Protein AF-A0A520QSC4-F1 (afdb_monomer_lite)

Radius of gyration: 15.01 Å; chains: 1; bounding box: 36×36×33 Å

Secondary structure (DSSP, 8-state):
-B-S---SS---B--TT-TT--TT----SSEEETTEEE-HHHHHHHHTS-HHHHHHH--TTS-----SSTTHHHHHHHHHHHHHTTS---

Foldseek 3Di:
DFDDDDDPPDTRDDCVVPPPDDPLDDDDPAADDDPDGHHLVNVCVVVVHDSVCSVVVPDPVDDDDDDPDPVCPVVVSVVVVVVVVPDDPD

Sequence (90 aa):
PVIGANSMDSTMVDLSAIPAASAWDEVVLMGEQGDLEITPHDLAGWKGTVSYEIITAWRSRLPRIFIKNKEDRSKALEQGQVKTSEIPIS

Structure (mmCIF, N/CA/C/O backbone):
data_AF-A0A520QSC4-F1
#
_entry.id   AF-A0A520QSC4-F1
#
loop_
_atom_site.group_PDB
_atom_site.id
_atom_site.type_symbol
_atom_site.label_atom_id
_atom_site.label_alt_id
_atom_site.label_comp_id
_atom_site.label_asym_id
_atom_site.label_entity_id
_atom_site.label_seq_id
_atom_site.pdbx_PDB_ins_code
_atom_site.Cartn_x
_atom_site.Cartn_y
_atom_site.Cartn_z
_atom_site.occupancy
_atom_site.B_iso_or_equiv
_atom_site.auth_seq_id
_atom_site.auth_comp_id
_atom_site.auth_asym_id
_atom_site.auth_atom_id
_atom_site.pdbx_PDB_model_num
ATOM 1 N N . PRO A 1 1 ? -4.140 -8.768 -11.037 1.00 66.62 1 PRO A N 1
ATOM 2 C CA . PRO A 1 1 ? -4.701 -9.603 -9.943 1.00 66.62 1 PRO A CA 1
ATOM 3 C C . PRO A 1 1 ? -3.574 -10.163 -9.076 1.00 66.62 1 PRO A C 1
ATOM 5 O O . PRO A 1 1 ? -2.537 -10.519 -9.629 1.00 66.62 1 PRO A O 1
ATOM 8 N N . VAL A 1 2 ? -3.748 -10.226 -7.753 1.00 68.94 2 VAL A N 1
ATOM 9 C CA . VAL A 1 2 ? -2.788 -10.926 -6.883 1.00 68.94 2 VAL A CA 1
ATOM 10 C C . VAL A 1 2 ? -2.949 -12.427 -7.130 1.00 68.94 2 VAL A C 1
ATOM 12 O O . VAL A 1 2 ? -4.058 -12.948 -7.012 1.00 68.94 2 VAL A O 1
ATOM 15 N N . ILE A 1 3 ? -1.873 -13.102 -7.530 1.00 71.06 3 ILE A N 1
ATOM 16 C CA . ILE A 1 3 ? -1.843 -14.543 -7.811 1.00 71.06 3 ILE A CA 1
ATOM 17 C C . ILE A 1 3 ? -0.860 -15.219 -6.855 1.00 71.06 3 ILE A C 1
ATOM 19 O O . ILE A 1 3 ? 0.183 -14.663 -6.543 1.00 71.06 3 ILE A O 1
ATOM 23 N N . GLY A 1 4 ? -1.176 -16.426 -6.389 1.00 54.59 4 GLY A N 1
ATOM 24 C CA . GLY A 1 4 ? -0.333 -17.158 -5.437 1.00 54.59 4 GLY A CA 1
ATOM 25 C C . GLY A 1 4 ? -0.639 -16.861 -3.965 1.00 54.59 4 GLY A C 1
ATOM 26 O O . GLY A 1 4 ? -1.392 -15.950 -3.627 1.00 54.59 4 GLY A O 1
ATOM 27 N N . ALA A 1 5 ? -0.092 -17.695 -3.077 1.00 53.44 5 ALA A N 1
ATOM 28 C CA . ALA A 1 5 ? -0.260 -17.532 -1.637 1.00 53.44 5 ALA A CA 1
ATOM 29 C C . ALA A 1 5 ? 0.481 -16.277 -1.155 1.00 53.44 5 ALA A C 1
ATOM 31 O O . ALA A 1 5 ? 1.632 -16.045 -1.532 1.00 53.44 5 ALA A O 1
ATOM 32 N N . ASN A 1 6 ? -0.166 -15.489 -0.297 1.00 61.84 6 ASN A N 1
ATOM 33 C CA . ASN A 1 6 ? 0.497 -14.406 0.412 1.00 61.84 6 ASN A CA 1
ATOM 34 C C . ASN A 1 6 ? 1.560 -15.009 1.339 1.00 61.84 6 ASN A C 1
ATOM 36 O O . ASN A 1 6 ? 1.247 -15.678 2.323 1.00 61.84 6 ASN A O 1
ATOM 40 N N . SER A 1 7 ? 2.830 -14.801 1.007 1.00 62.72 7 SER A N 1
ATOM 41 C CA . SER A 1 7 ? 3.918 -15.153 1.916 1.00 62.72 7 SER A CA 1
ATOM 42 C C . SER A 1 7 ? 4.079 -14.051 2.961 1.00 62.72 7 SER A C 1
ATOM 44 O O . SER A 1 7 ? 3.505 -12.970 2.831 1.00 62.72 7 SER A O 1
ATOM 46 N N . MET A 1 8 ? 4.864 -14.311 4.009 1.00 74.44 8 MET A N 1
ATOM 47 C CA . MET A 1 8 ? 5.081 -13.337 5.087 1.00 74.44 8 MET A CA 1
ATOM 48 C C . MET A 1 8 ? 5.621 -11.993 4.567 1.00 74.44 8 MET A C 1
ATOM 50 O O . MET A 1 8 ? 5.221 -10.952 5.081 1.00 74.44 8 MET A O 1
ATOM 54 N N . ASP A 1 9 ? 6.468 -12.029 3.531 1.00 72.56 9 ASP A N 1
ATOM 55 C CA . ASP A 1 9 ? 7.173 -10.851 3.013 1.00 72.56 9 ASP A CA 1
ATOM 56 C C . ASP A 1 9 ? 7.045 -10.667 1.485 1.00 72.56 9 ASP A C 1
ATOM 58 O O . ASP A 1 9 ? 7.603 -9.720 0.934 1.00 72.56 9 ASP A O 1
ATOM 62 N N . SER A 1 10 ? 6.308 -11.535 0.776 1.00 65.62 10 SER A N 1
ATOM 63 C CA . SER A 1 10 ? 6.140 -11.431 -0.680 1.00 65.62 10 SER A CA 1
ATOM 64 C C . SER A 1 10 ? 4.687 -11.599 -1.126 1.00 65.62 10 SER A C 1
ATOM 66 O O . SER A 1 10 ? 3.943 -12.460 -0.652 1.00 65.62 10 SER A O 1
ATOM 68 N N . THR A 1 11 ? 4.285 -10.732 -2.057 1.00 75.56 11 THR A N 1
ATOM 69 C CA . THR A 1 11 ? 2.995 -10.778 -2.751 1.00 75.56 11 THR A CA 1
ATOM 70 C C . THR A 1 11 ? 3.276 -10.897 -4.238 1.00 75.56 11 THR A C 1
ATOM 72 O O . THR A 1 11 ? 4.001 -10.076 -4.795 1.00 75.56 11 THR A O 1
ATOM 75 N N . MET A 1 12 ? 2.727 -11.924 -4.878 1.00 78.00 12 MET A N 1
ATOM 76 C CA . MET A 1 12 ? 2.899 -12.139 -6.308 1.00 78.00 12 MET A CA 1
ATOM 77 C C . MET A 1 12 ? 1.697 -11.557 -7.058 1.00 78.00 12 MET A C 1
ATOM 79 O O . MET A 1 12 ? 0.541 -11.732 -6.674 1.00 78.00 12 MET A O 1
ATOM 83 N N . VAL A 1 13 ? 1.975 -10.800 -8.115 1.00 78.25 13 VAL A N 1
ATOM 84 C CA . VAL A 1 13 ? 0.962 -10.124 -8.928 1.00 78.25 13 VAL A CA 1
ATOM 85 C C . VAL A 1 13 ? 1.143 -10.563 -10.368 1.00 78.25 13 VAL A C 1
ATOM 87 O O . VAL A 1 13 ? 2.262 -10.614 -10.871 1.00 78.25 13 VAL A O 1
ATOM 90 N N . ASP A 1 14 ? 0.036 -10.899 -11.020 1.00 77.94 14 ASP A N 1
ATOM 91 C CA . ASP A 1 14 ? 0.047 -11.266 -12.426 1.00 77.94 14 ASP A CA 1
ATOM 92 C C . ASP A 1 14 ? 0.203 -10.009 -13.283 1.00 77.94 14 ASP A C 1
ATOM 94 O O . ASP A 1 14 ? -0.678 -9.142 -13.288 1.00 77.94 14 ASP A O 1
ATOM 98 N N . LEU A 1 15 ? 1.327 -9.932 -13.995 1.00 75.25 15 LEU A N 1
ATOM 99 C CA . LEU A 1 15 ? 1.667 -8.856 -14.925 1.00 75.25 15 LEU A CA 1
ATOM 100 C C . LEU A 1 15 ? 1.518 -9.286 -16.392 1.00 75.25 15 LEU A C 1
ATOM 102 O O . LEU A 1 15 ? 1.880 -8.526 -17.284 1.00 75.25 15 LEU A O 1
ATOM 106 N N . SER A 1 16 ? 0.943 -10.461 -16.674 1.00 73.88 16 SER A N 1
ATOM 107 C CA . SER A 1 16 ? 0.806 -10.995 -18.042 1.00 73.88 16 SER A CA 1
ATOM 108 C C . SER A 1 16 ? 0.034 -10.070 -18.995 1.00 73.88 16 SER A C 1
ATOM 110 O O . SER A 1 16 ? 0.194 -10.154 -20.209 1.00 73.88 16 SER A O 1
ATOM 112 N N . ALA A 1 17 ? -0.794 -9.168 -18.457 1.00 73.44 17 ALA A N 1
ATOM 113 C CA . ALA A 1 17 ? -1.548 -8.176 -19.223 1.00 73.44 17 ALA A CA 1
ATOM 114 C C . ALA A 1 17 ? -0.778 -6.866 -19.505 1.00 73.44 17 ALA A C 1
ATOM 116 O O . ALA A 1 17 ? -1.292 -6.015 -20.230 1.00 73.44 17 ALA A O 1
ATOM 117 N N . ILE A 1 18 ? 0.426 -6.677 -18.946 1.00 75.50 18 ILE A N 1
ATOM 118 C CA . ILE A 1 18 ? 1.226 -5.446 -19.063 1.00 75.50 18 ILE A CA 1
ATOM 119 C C . ILE A 1 18 ? 2.613 -5.798 -19.634 1.00 75.50 18 ILE A C 1
ATOM 121 O O . ILE A 1 18 ? 3.539 -6.084 -18.880 1.00 75.50 18 ILE A O 1
ATOM 125 N N . PRO A 1 19 ? 2.801 -5.740 -20.967 1.00 67.00 19 PRO A N 1
ATOM 126 C CA . PRO A 1 19 ? 4.060 -6.125 -21.617 1.00 67.00 19 PRO A CA 1
ATOM 127 C C . PRO A 1 19 ? 5.239 -5.188 -21.322 1.00 67.00 19 PRO A C 1
ATOM 129 O O . PRO A 1 19 ? 6.383 -5.548 -21.572 1.00 67.00 19 PRO A O 1
ATOM 132 N N . ALA A 1 20 ? 4.956 -3.971 -20.847 1.00 72.62 20 ALA A N 1
ATOM 133 C CA . ALA A 1 20 ? 5.963 -2.964 -20.518 1.00 72.62 20 ALA A CA 1
ATOM 134 C C . ALA A 1 20 ? 6.551 -3.132 -19.108 1.00 72.62 20 ALA A C 1
ATOM 136 O O . ALA A 1 20 ? 7.524 -2.456 -18.786 1.00 72.62 20 ALA A O 1
ATOM 137 N N . ALA A 1 21 ? 5.966 -4.004 -18.279 1.00 73.06 21 ALA A N 1
ATOM 138 C CA . ALA A 1 21 ? 6.418 -4.192 -16.911 1.00 73.06 21 ALA A CA 1
ATOM 139 C C . ALA A 1 21 ? 7.805 -4.842 -16.892 1.00 73.06 21 ALA A C 1
ATOM 141 O O . ALA A 1 21 ? 8.004 -5.947 -17.404 1.00 73.06 21 ALA A O 1
ATOM 142 N N . SER A 1 22 ? 8.759 -4.149 -16.288 1.00 71.81 22 SER A N 1
ATOM 143 C CA . SER A 1 22 ? 10.140 -4.581 -16.134 1.00 71.81 22 SER A CA 1
ATOM 144 C C . SER A 1 22 ? 10.476 -4.813 -14.666 1.00 71.81 22 SER A C 1
ATOM 146 O O . SER A 1 22 ? 9.831 -4.299 -13.748 1.00 71.81 22 SER A O 1
ATOM 148 N N . ALA A 1 23 ? 11.514 -5.616 -14.424 1.00 72.31 23 ALA A N 1
ATOM 149 C CA . ALA A 1 23 ? 12.092 -5.691 -13.091 1.00 72.31 23 ALA A CA 1
ATOM 150 C C . ALA A 1 23 ? 12.522 -4.283 -12.658 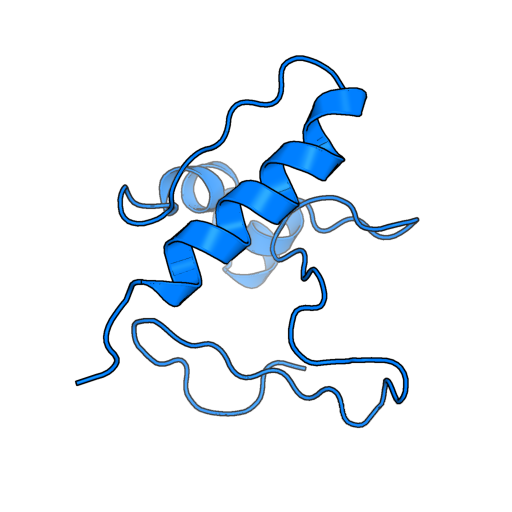1.00 72.31 23 ALA A C 1
ATOM 152 O O . ALA A 1 23 ? 13.099 -3.558 -13.468 1.00 72.31 23 ALA A O 1
ATOM 153 N N . TRP A 1 24 ? 12.282 -3.954 -11.385 1.00 75.31 24 TRP A N 1
ATOM 154 C CA . TRP A 1 24 ? 12.573 -2.651 -10.768 1.00 75.31 24 TRP A CA 1
ATOM 155 C C . TRP A 1 24 ? 11.570 -1.527 -11.047 1.00 75.31 24 TRP A C 1
ATOM 157 O O . TRP A 1 24 ? 11.792 -0.410 -10.581 1.00 75.31 24 TRP A O 1
ATOM 167 N N . ASP A 1 25 ? 10.448 -1.818 -11.703 1.00 76.88 25 ASP A N 1
ATOM 168 C CA . ASP A 1 25 ? 9.383 -0.831 -11.867 1.00 76.88 25 ASP A CA 1
ATOM 169 C C . ASP A 1 25 ? 8.695 -0.479 -10.539 1.00 76.88 25 ASP A C 1
ATOM 171 O O . ASP A 1 25 ? 8.516 -1.312 -9.644 1.00 76.88 25 ASP A O 1
ATOM 175 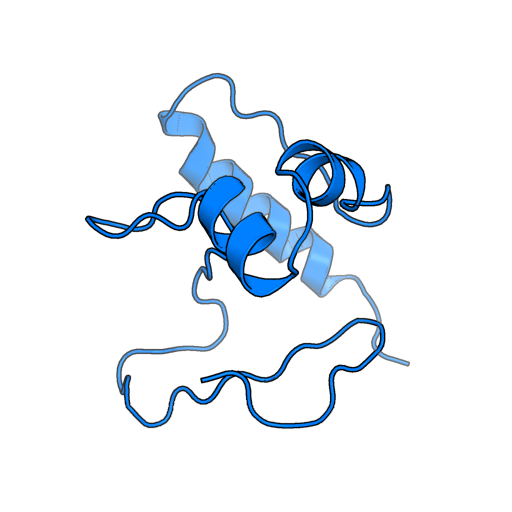N N . GLU A 1 26 ? 8.301 0.791 -10.417 1.00 79.69 26 GLU A N 1
ATOM 176 C CA . GLU A 1 26 ? 7.570 1.305 -9.261 1.00 79.69 26 GLU A CA 1
ATOM 177 C C . GLU A 1 26 ? 6.152 0.720 -9.220 1.00 79.69 26 GLU A C 1
ATOM 179 O O . GLU A 1 26 ? 5.387 0.814 -10.183 1.00 79.69 26 GLU A O 1
ATOM 184 N N . VAL A 1 27 ? 5.782 0.175 -8.061 1.00 82.00 27 VAL A N 1
ATOM 185 C CA . VAL A 1 27 ? 4.431 -0.317 -7.785 1.00 82.00 27 VAL A CA 1
ATOM 186 C C . VAL A 1 27 ? 3.852 0.438 -6.596 1.00 82.00 27 VAL A C 1
ATOM 188 O O . VAL A 1 27 ? 4.450 0.477 -5.519 1.00 82.00 27 VAL A O 1
ATOM 191 N N . VAL A 1 28 ? 2.656 1.000 -6.776 1.00 84.62 28 VAL A N 1
ATOM 192 C CA . VAL A 1 28 ? 1.924 1.703 -5.718 1.00 84.62 28 VAL A CA 1
ATOM 193 C C . VAL A 1 28 ? 0.876 0.771 -5.107 1.00 84.62 28 VAL A C 1
ATOM 195 O O . VAL A 1 28 ? -0.118 0.427 -5.737 1.00 84.62 28 VAL A O 1
ATOM 198 N N . LEU A 1 29 ? 1.100 0.351 -3.857 1.00 82.12 29 LEU A N 1
ATOM 199 C CA . LEU A 1 29 ? 0.146 -0.468 -3.088 1.00 82.12 29 LEU A CA 1
ATOM 200 C C . LEU A 1 29 ? -0.991 0.364 -2.471 1.00 82.12 29 LEU A C 1
ATOM 202 O O . LEU A 1 29 ? -2.088 -0.140 -2.253 1.00 82.12 29 LEU A O 1
ATOM 206 N N . MET A 1 30 ? -0.700 1.622 -2.142 1.00 84.25 30 MET A N 1
ATOM 207 C CA . MET A 1 30 ? -1.624 2.596 -1.565 1.00 84.25 30 MET A CA 1
ATOM 208 C C . MET A 1 30 ? -1.096 3.991 -1.897 1.00 84.25 30 MET A C 1
ATOM 210 O O . MET A 1 30 ? 0.057 4.293 -1.585 1.00 84.25 30 MET A O 1
ATOM 214 N N . GLY A 1 31 ? -1.922 4.829 -2.512 1.00 85.50 31 GLY A N 1
ATOM 215 C CA . GLY A 1 31 ? -1.534 6.134 -3.040 1.00 85.50 31 GLY A CA 1
ATOM 216 C C . GLY A 1 31 ? -1.905 6.296 -4.512 1.00 85.50 31 GLY A C 1
ATOM 217 O O . GLY A 1 31 ? -2.717 5.544 -5.045 1.00 85.50 31 GLY A O 1
ATOM 218 N N . GLU A 1 32 ? -1.300 7.286 -5.156 1.00 84.94 32 GLU A N 1
ATOM 219 C CA . GLU A 1 32 ? -1.631 7.723 -6.513 1.00 84.94 32 GLU A CA 1
ATOM 220 C C . GLU A 1 32 ? -0.521 7.341 -7.505 1.00 84.94 32 GLU A C 1
ATOM 222 O O . GLU A 1 32 ? 0.667 7.572 -7.252 1.00 84.94 32 GLU A O 1
ATOM 227 N N . GLN A 1 33 ? -0.906 6.779 -8.652 1.00 83.62 33 GLN A N 1
ATOM 228 C CA . GLN A 1 33 ? -0.032 6.504 -9.789 1.00 83.62 33 GLN A CA 1
ATOM 229 C C . GLN A 1 33 ? -0.708 6.964 -11.087 1.00 83.62 33 GLN A C 1
ATOM 231 O O . GLN A 1 33 ? -1.632 6.324 -11.588 1.00 83.62 33 GLN A O 1
ATOM 236 N N . GLY A 1 34 ? -0.217 8.066 -11.659 1.00 83.56 34 GLY A N 1
ATOM 237 C CA . GLY A 1 34 ? -0.848 8.681 -12.830 1.00 83.56 34 GLY A CA 1
ATOM 238 C C . GLY A 1 34 ? -2.236 9.208 -12.470 1.00 83.56 34 GLY A C 1
ATOM 239 O O . GLY A 1 34 ? -2.361 9.941 -11.500 1.00 83.56 34 GLY A O 1
ATOM 240 N N . ASP A 1 35 ? -3.261 8.795 -13.215 1.00 83.69 35 ASP A N 1
ATOM 241 C CA . ASP A 1 35 ? -4.659 9.185 -12.968 1.00 83.69 35 ASP A CA 1
ATOM 242 C C . ASP A 1 35 ? -5.418 8.197 -12.057 1.00 83.69 35 ASP A C 1
ATOM 244 O O . ASP A 1 35 ? -6.626 8.332 -11.852 1.00 83.69 35 ASP A O 1
ATOM 248 N N . LEU A 1 36 ? -4.741 7.160 -11.552 1.00 84.19 36 LEU A N 1
ATOM 249 C CA . LEU A 1 36 ? -5.33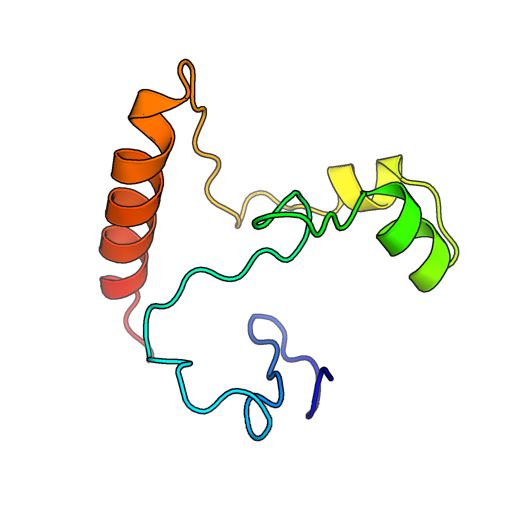1 6.134 -10.694 1.00 84.19 36 LEU A CA 1
ATOM 250 C C . LEU A 1 36 ? -4.881 6.332 -9.248 1.00 84.19 36 LEU A C 1
ATOM 252 O O . LEU A 1 36 ? -3.694 6.492 -8.971 1.00 84.19 36 LEU A O 1
ATOM 256 N N . GLU A 1 37 ? -5.825 6.249 -8.315 1.00 88.38 37 GLU A N 1
ATOM 257 C CA . GLU A 1 37 ? -5.562 6.352 -6.882 1.00 88.38 37 GLU A CA 1
ATOM 258 C C . GLU A 1 37 ? -6.162 5.153 -6.142 1.00 88.38 37 GLU A C 1
ATOM 260 O O . GLU A 1 37 ? -7.294 4.745 -6.400 1.00 88.38 37 GLU A O 1
ATOM 265 N N . ILE A 1 38 ? -5.387 4.591 -5.214 1.00 87.88 38 ILE A N 1
ATOM 266 C CA . ILE A 1 38 ? -5.836 3.592 -4.244 1.00 87.88 38 ILE A CA 1
ATOM 267 C C . ILE A 1 38 ? -5.806 4.253 -2.870 1.00 87.88 38 ILE A C 1
ATOM 269 O O . ILE A 1 38 ? -4.740 4.403 -2.260 1.00 87.88 38 ILE A O 1
ATOM 273 N N . THR A 1 39 ? -6.971 4.646 -2.362 1.00 87.69 39 THR A N 1
ATOM 274 C CA . THR A 1 39 ? -7.055 5.323 -1.069 1.00 87.69 39 THR A CA 1
ATOM 275 C C . THR A 1 39 ? -7.012 4.318 0.092 1.00 87.69 39 THR A C 1
ATOM 277 O O . THR A 1 39 ? -7.387 3.148 -0.054 1.00 87.69 39 THR A O 1
ATOM 280 N N . PRO A 1 40 ? -6.634 4.752 1.311 1.00 86.31 40 PRO A N 1
ATOM 281 C CA . PRO A 1 40 ? -6.767 3.919 2.507 1.00 86.31 40 PRO A CA 1
ATOM 282 C C . PRO A 1 40 ? -8.211 3.463 2.770 1.00 86.31 40 PRO A C 1
ATOM 284 O O . PRO A 1 40 ? -8.421 2.459 3.449 1.00 86.31 40 PRO A O 1
ATOM 287 N N . HIS A 1 41 ? -9.203 4.204 2.264 1.00 86.50 41 HIS A N 1
ATOM 288 C CA . HIS A 1 41 ? -10.617 3.856 2.381 1.00 86.50 41 HIS A CA 1
ATOM 289 C C . HIS A 1 41 ? -10.991 2.677 1.483 1.00 86.50 41 HIS A C 1
ATOM 291 O O . HIS A 1 41 ? -11.729 1.803 1.933 1.00 86.50 41 HIS A O 1
ATOM 297 N N . ASP A 1 42 ? -10.431 2.600 0.275 1.00 87.31 42 ASP A N 1
ATOM 298 C CA . ASP A 1 42 ? -10.661 1.478 -0.643 1.00 87.31 42 ASP A CA 1
ATOM 299 C C . ASP A 1 42 ? 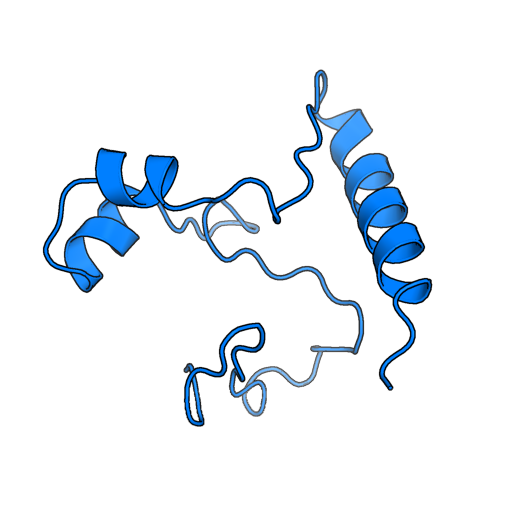-10.115 0.174 -0.054 1.00 87.31 42 ASP A C 1
ATOM 301 O O . ASP A 1 42 ? -10.820 -0.834 0.031 1.00 87.31 42 ASP A O 1
ATOM 305 N N . LEU A 1 43 ? -8.889 0.225 0.480 1.00 85.62 43 LEU A N 1
ATOM 306 C CA . LEU A 1 43 ? -8.260 -0.899 1.182 1.00 85.62 43 LEU A CA 1
ATOM 307 C C . LEU A 1 43 ? -9.053 -1.326 2.423 1.00 85.62 43 LEU A C 1
ATOM 309 O O . LEU A 1 43 ? -9.202 -2.519 2.699 1.00 85.62 43 LEU A O 1
ATOM 313 N N . ALA A 1 44 ? -9.572 -0.356 3.177 1.00 87.75 44 ALA A N 1
ATOM 314 C CA . ALA A 1 44 ? -10.413 -0.617 4.336 1.00 87.75 44 ALA A CA 1
ATOM 315 C C . ALA A 1 44 ? -11.732 -1.291 3.931 1.00 87.75 44 ALA A C 1
ATOM 317 O O . ALA A 1 44 ? -12.140 -2.252 4.581 1.00 87.75 44 ALA A O 1
ATOM 318 N N . GLY A 1 45 ? -12.337 -0.859 2.820 1.00 88.38 45 GLY A N 1
ATOM 319 C CA . GLY A 1 45 ? -13.518 -1.482 2.227 1.00 88.38 45 GLY A CA 1
ATOM 320 C C . GLY A 1 45 ? -13.277 -2.936 1.823 1.00 88.38 45 GLY A C 1
ATOM 321 O O . GLY A 1 45 ? -14.077 -3.801 2.170 1.00 88.38 45 GLY A O 1
ATOM 322 N N . TRP A 1 46 ? -12.147 -3.239 1.173 1.00 86.81 46 TRP A N 1
ATOM 323 C CA . TRP A 1 46 ? -11.794 -4.614 0.786 1.00 86.81 46 TRP A CA 1
ATOM 324 C C . TRP A 1 46 ? -11.542 -5.531 1.985 1.00 86.81 46 TRP A C 1
ATOM 326 O O . TRP A 1 46 ? -11.916 -6.701 1.958 1.00 86.81 46 TRP A O 1
ATOM 336 N N . LYS A 1 47 ? -10.918 -5.006 3.046 1.00 85.06 47 LYS A N 1
ATOM 337 C CA . LYS A 1 47 ? -10.649 -5.754 4.284 1.00 85.06 47 LYS A CA 1
ATOM 338 C C . LYS A 1 47 ? -11.866 -5.812 5.224 1.00 85.06 47 LYS A C 1
ATOM 340 O O . LYS A 1 47 ? -11.880 -6.633 6.137 1.00 85.06 47 LYS A O 1
ATOM 345 N N . GLY A 1 48 ? -12.876 -4.962 5.024 1.00 87.06 48 GLY A N 1
ATOM 346 C CA . GLY A 1 48 ? -14.021 -4.822 5.928 1.00 87.06 48 GLY A CA 1
ATOM 347 C C . GLY A 1 48 ? -13.666 -4.148 7.259 1.00 87.06 48 GLY A C 1
ATOM 348 O O . GLY A 1 48 ? -14.218 -4.506 8.296 1.00 87.06 48 GLY A O 1
ATOM 349 N N . THR A 1 49 ? -12.716 -3.210 7.250 1.00 89.06 49 THR A N 1
ATOM 350 C CA . THR A 1 49 ? -12.258 -2.475 8.440 1.00 89.06 49 THR A CA 1
ATOM 351 C C . THR A 1 49 ? -12.324 -0.954 8.238 1.00 89.06 49 THR A C 1
ATOM 353 O O . THR A 1 49 ? -12.921 -0.468 7.282 1.00 89.06 49 THR A O 1
ATOM 356 N N . VAL A 1 50 ? -11.725 -0.183 9.148 1.00 88.25 50 VAL A N 1
ATOM 357 C CA . VAL A 1 50 ? -11.570 1.273 9.078 1.00 88.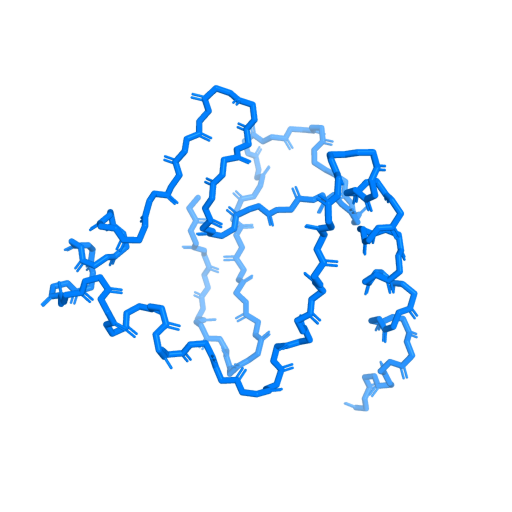25 50 VAL A CA 1
ATOM 358 C C . VAL A 1 50 ? -10.214 1.673 8.488 1.00 88.25 50 VAL A C 1
ATOM 360 O O . VAL A 1 50 ? -9.204 0.994 8.677 1.00 88.25 50 VAL A O 1
ATOM 363 N N . SER A 1 51 ? -10.156 2.829 7.825 1.00 87.69 51 SER A N 1
ATOM 364 C CA . SER A 1 51 ? -8.926 3.356 7.207 1.00 87.69 51 SER A CA 1
ATOM 365 C C . SER A 1 51 ? -7.761 3.505 8.194 1.00 87.69 51 SER A C 1
ATOM 367 O O . SER A 1 51 ? -6.604 3.297 7.830 1.00 87.69 51 SER A O 1
ATOM 369 N N . TYR A 1 52 ? -8.049 3.787 9.467 1.00 85.31 52 TYR A N 1
ATOM 370 C CA . TYR A 1 52 ? -7.028 3.903 10.508 1.00 85.31 52 TYR A CA 1
ATOM 371 C C . TYR A 1 52 ? -6.296 2.583 10.778 1.00 85.31 52 TYR A C 1
ATOM 373 O O . TYR A 1 52 ? -5.091 2.589 11.026 1.00 85.31 52 TYR A O 1
ATOM 381 N N . GLU A 1 53 ? -6.979 1.439 10.679 1.00 84.75 53 GLU A N 1
ATOM 382 C CA . GLU A 1 53 ? -6.315 0.139 10.802 1.00 84.75 53 GLU A CA 1
ATOM 383 C C . GLU A 1 53 ? -5.361 -0.112 9.644 1.00 84.75 53 GLU A C 1
ATOM 385 O O . GLU A 1 53 ? -4.288 -0.667 9.856 1.00 84.75 53 GLU A O 1
ATOM 390 N N . ILE A 1 54 ? -5.728 0.304 8.429 1.00 87.00 54 ILE A N 1
ATOM 391 C CA . ILE A 1 54 ? -4.853 0.162 7.265 1.00 87.00 54 ILE A CA 1
ATOM 392 C C . ILE A 1 54 ? -3.579 0.967 7.490 1.00 87.00 54 ILE A C 1
ATOM 394 O O . ILE A 1 54 ? -2.496 0.409 7.380 1.00 87.00 54 ILE A O 1
ATOM 398 N N . ILE A 1 55 ? -3.695 2.237 7.887 1.00 86.06 55 ILE A N 1
ATOM 399 C CA . ILE A 1 55 ? -2.546 3.132 8.100 1.00 86.06 55 ILE A CA 1
ATOM 400 C C . ILE A 1 55 ? -1.676 2.671 9.282 1.00 86.06 55 ILE A C 1
ATOM 402 O O . ILE A 1 55 ? -0.449 2.709 9.204 1.00 86.06 55 ILE A O 1
ATOM 406 N N . THR A 1 56 ? -2.282 2.200 10.373 1.00 86.12 56 THR A N 1
ATOM 407 C CA . THR A 1 56 ? -1.539 1.738 11.560 1.00 86.12 56 THR A CA 1
ATOM 408 C C . THR A 1 56 ? -0.961 0.330 11.419 1.00 86.12 56 THR A C 1
ATOM 410 O O . THR A 1 56 ? -0.008 -0.006 12.124 1.00 86.12 56 THR A O 1
ATOM 413 N N . ALA A 1 57 ? -1.468 -0.486 10.489 1.00 84.75 57 ALA A N 1
ATOM 414 C CA . ALA A 1 57 ? -0.935 -1.819 10.212 1.00 84.75 57 ALA A CA 1
ATOM 415 C C . ALA A 1 57 ? 0.456 -1.801 9.552 1.00 84.75 57 ALA A C 1
ATOM 417 O O . ALA A 1 57 ? 1.162 -2.810 9.622 1.00 84.75 57 ALA A O 1
ATOM 418 N N . TRP A 1 58 ? 0.884 -0.676 8.963 1.00 82.69 58 TRP A N 1
ATOM 419 C CA . TRP A 1 58 ? 2.233 -0.506 8.406 1.00 82.69 58 TRP A CA 1
ATOM 420 C C . TRP A 1 58 ? 3.281 -0.514 9.530 1.00 82.69 58 TRP A C 1
ATOM 422 O O . TRP A 1 58 ? 3.599 0.512 10.147 1.00 82.69 58 TRP A O 1
ATOM 432 N N . ARG A 1 59 ? 3.807 -1.711 9.815 1.00 80.75 59 ARG A N 1
ATOM 433 C CA . ARG A 1 59 ? 4.777 -1.960 10.890 1.00 80.75 59 ARG A CA 1
ATOM 434 C C . ARG A 1 59 ? 6.147 -1.341 10.596 1.00 80.75 59 ARG A C 1
ATOM 436 O O . ARG A 1 59 ? 6.462 -0.962 9.474 1.00 80.75 59 ARG A O 1
ATOM 443 N N . SER A 1 60 ? 6.997 -1.296 11.620 1.00 76.00 60 SER A N 1
ATOM 444 C CA . SER A 1 60 ? 8.338 -0.688 11.589 1.00 76.00 60 SER A CA 1
ATOM 445 C C . SER A 1 60 ? 9.331 -1.306 10.598 1.00 76.00 60 SER A C 1
ATOM 447 O O . SER A 1 60 ? 10.368 -0.702 10.350 1.00 76.00 60 SER A O 1
ATOM 449 N N . ARG A 1 61 ? 9.036 -2.485 10.031 1.00 79.56 61 ARG A N 1
ATOM 450 C CA . ARG A 1 61 ? 9.870 -3.116 8.992 1.00 79.56 61 ARG A CA 1
ATOM 451 C C . ARG A 1 61 ? 9.855 -2.347 7.669 1.00 79.56 61 ARG A C 1
ATOM 453 O O . ARG A 1 61 ? 10.754 -2.530 6.861 1.00 79.56 61 ARG A O 1
ATOM 460 N N . LEU A 1 62 ? 8.856 -1.491 7.458 1.00 80.25 62 LEU A N 1
ATOM 461 C CA . LEU A 1 62 ? 8.756 -0.646 6.275 1.00 80.25 62 LEU A CA 1
ATOM 462 C C . LEU A 1 62 ? 9.577 0.637 6.487 1.00 80.25 62 LEU A C 1
ATOM 464 O O . LEU A 1 62 ? 9.216 1.442 7.357 1.00 80.25 62 LEU A O 1
ATOM 468 N N . PRO A 1 63 ? 10.670 0.853 5.729 1.00 81.38 63 PRO A N 1
ATOM 469 C CA . PRO A 1 63 ? 11.447 2.080 5.822 1.00 81.38 63 PRO A CA 1
ATOM 470 C C . PRO A 1 63 ? 10.580 3.271 5.401 1.00 81.38 63 PRO A C 1
ATOM 472 O O . PRO A 1 63 ? 9.966 3.271 4.338 1.00 81.38 63 PRO A O 1
ATOM 475 N N . ARG A 1 64 ? 10.518 4.297 6.253 1.00 82.50 64 ARG A N 1
ATOM 476 C CA . ARG A 1 64 ? 9.733 5.510 5.997 1.00 82.50 64 ARG A CA 1
ATOM 477 C C . ARG A 1 64 ? 10.647 6.598 5.463 1.00 82.50 64 ARG A C 1
ATOM 479 O O . ARG A 1 64 ? 11.592 6.993 6.144 1.00 82.50 64 ARG A O 1
ATOM 486 N N . ILE A 1 65 ? 10.347 7.090 4.267 1.00 83.44 65 ILE A N 1
ATOM 487 C CA . ILE A 1 65 ? 11.060 8.207 3.651 1.00 83.44 65 ILE A CA 1
ATOM 488 C C . ILE A 1 65 ? 10.134 9.421 3.687 1.00 83.44 65 ILE A C 1
ATOM 490 O O . ILE A 1 65 ? 9.020 9.377 3.170 1.00 83.44 65 ILE A O 1
ATOM 494 N N . PHE A 1 66 ? 10.582 10.497 4.330 1.00 81.00 66 PHE A N 1
ATOM 495 C CA . PHE A 1 66 ? 9.826 11.742 4.410 1.00 81.00 66 PHE A CA 1
ATOM 496 C C . PHE A 1 66 ? 10.235 12.655 3.259 1.00 81.00 66 PHE A C 1
ATOM 498 O O . PHE A 1 66 ? 11.360 13.149 3.215 1.00 81.00 66 PHE A O 1
ATOM 505 N N . ILE A 1 67 ? 9.310 12.872 2.331 1.00 82.12 67 ILE A N 1
ATOM 506 C CA . ILE A 1 67 ? 9.505 13.722 1.158 1.00 82.12 67 ILE A CA 1
ATOM 507 C C . ILE A 1 67 ? 8.966 15.110 1.513 1.00 82.12 67 ILE A C 1
ATOM 509 O O . ILE A 1 67 ? 7.775 15.262 1.779 1.00 82.12 67 ILE A O 1
ATOM 513 N N . LYS A 1 68 ? 9.843 16.119 1.572 1.00 76.81 68 LYS A N 1
ATOM 514 C CA . LYS A 1 68 ? 9.457 17.494 1.932 1.00 76.81 68 LYS A CA 1
ATOM 515 C C . LYS A 1 68 ? 8.925 18.267 0.722 1.00 76.81 68 LYS A C 1
ATOM 517 O O . LYS A 1 68 ? 7.979 19.033 0.871 1.00 76.81 68 LYS A O 1
ATOM 522 N N . ASN A 1 69 ? 9.490 18.008 -0.460 1.00 78.62 69 ASN A N 1
ATOM 523 C CA . ASN A 1 69 ? 9.120 18.629 -1.731 1.00 78.62 69 ASN A CA 1
ATOM 524 C C . ASN A 1 69 ? 8.896 17.565 -2.819 1.00 78.62 69 ASN A C 1
ATOM 526 O O . ASN A 1 69 ? 9.549 16.525 -2.812 1.00 78.62 69 ASN A O 1
ATOM 530 N N . LYS A 1 70 ? 8.028 17.838 -3.808 1.00 66.31 70 LYS A N 1
ATOM 531 C CA . LYS A 1 70 ? 7.749 16.900 -4.921 1.00 66.31 70 LYS A CA 1
ATOM 532 C C . LYS A 1 70 ? 9.003 16.497 -5.718 1.00 66.31 70 LYS A C 1
ATOM 534 O O . LYS A 1 70 ? 9.056 15.386 -6.234 1.00 66.31 70 LYS A O 1
ATOM 539 N N . GLU A 1 71 ? 10.015 17.361 -5.773 1.00 66.69 71 GLU A N 1
ATOM 540 C CA . GLU A 1 71 ? 11.299 17.113 -6.449 1.00 66.69 71 GLU A CA 1
ATOM 541 C C . GLU A 1 71 ? 12.104 15.970 -5.805 1.00 66.69 71 GLU A C 1
ATOM 543 O O . GLU A 1 71 ? 12.785 15.218 -6.504 1.00 66.69 71 GLU A O 1
ATOM 548 N N . ASP A 1 72 ? 11.962 15.771 -4.491 1.00 65.00 72 ASP A N 1
ATOM 549 C CA . ASP A 1 72 ? 12.697 14.751 -3.736 1.00 65.00 72 ASP A CA 1
ATOM 550 C C . ASP A 1 72 ? 12.126 13.334 -3.925 1.00 65.00 72 ASP A C 1
ATOM 552 O O . ASP A 1 72 ? 12.770 12.356 -3.542 1.00 65.00 72 ASP A O 1
ATOM 556 N N . ARG A 1 73 ? 10.943 13.193 -4.546 1.00 66.06 73 ARG A N 1
ATOM 557 C CA . ARG A 1 73 ? 10.309 11.886 -4.795 1.00 66.06 73 ARG A CA 1
ATOM 558 C C . ARG A 1 73 ? 11.174 10.993 -5.685 1.00 66.06 73 ARG A C 1
ATOM 560 O O . ARG A 1 73 ? 11.347 9.822 -5.371 1.00 66.06 73 ARG A O 1
ATOM 567 N N . SER A 1 74 ? 11.748 11.551 -6.751 1.00 62.56 74 SER A N 1
ATOM 568 C CA . SER A 1 74 ? 12.618 10.811 -7.680 1.00 62.56 74 SER A CA 1
ATOM 569 C C . SER A 1 74 ? 13.854 10.235 -6.973 1.00 62.56 74 SER A C 1
ATOM 571 O O . SER A 1 74 ? 14.163 9.056 -7.115 1.00 62.56 74 SER A O 1
ATOM 573 N N . LYS A 1 75 ? 14.484 11.029 -6.099 1.00 61.38 75 LYS A N 1
ATOM 574 C CA . LYS A 1 75 ? 15.650 10.619 -5.298 1.00 61.38 75 LYS A CA 1
ATOM 575 C C . LYS A 1 75 ? 15.306 9.606 -4.203 1.00 61.38 75 LYS A C 1
ATOM 577 O O . LYS A 1 75 ? 16.123 8.745 -3.886 1.00 61.38 75 LYS A O 1
ATOM 582 N N . ALA A 1 76 ? 14.117 9.705 -3.607 1.00 63.12 76 ALA A N 1
ATOM 583 C CA . ALA A 1 76 ? 13.649 8.767 -2.586 1.00 63.12 76 ALA A CA 1
ATOM 584 C C . ALA A 1 76 ? 13.426 7.354 -3.150 1.00 63.12 76 ALA A C 1
ATOM 586 O O . ALA A 1 76 ? 13.748 6.372 -2.479 1.00 63.12 76 ALA A O 1
ATOM 587 N N . LEU A 1 77 ? 12.912 7.259 -4.380 1.00 63.75 77 LEU A N 1
ATOM 588 C CA . LEU A 1 77 ? 12.689 5.989 -5.072 1.00 63.75 77 LEU A CA 1
ATOM 589 C C . LEU A 1 77 ? 14.019 5.285 -5.393 1.00 63.75 77 LEU A C 1
ATOM 591 O O . LEU A 1 77 ? 14.168 4.101 -5.089 1.00 63.75 77 LEU A O 1
ATOM 595 N N . GLU A 1 78 ? 15.023 6.029 -5.868 1.00 60.06 78 GLU A N 1
ATOM 596 C CA . GLU A 1 78 ? 16.376 5.497 -6.099 1.00 60.06 78 GLU A CA 1
ATOM 597 C C . GLU A 1 78 ? 17.054 5.042 -4.789 1.00 60.06 78 GLU A C 1
ATOM 599 O O . GLU A 1 78 ? 17.652 3.967 -4.730 1.00 60.06 78 GLU A O 1
ATOM 604 N N . GLN A 1 79 ? 16.913 5.795 -3.689 1.00 56.88 79 GLN A N 1
ATOM 605 C CA . GLN A 1 79 ? 17.474 5.413 -2.381 1.00 56.88 79 GLN A CA 1
ATOM 606 C C . GLN A 1 79 ? 16.805 4.175 -1.756 1.00 56.88 79 GLN A C 1
ATOM 608 O O . GLN A 1 79 ? 17.462 3.425 -1.027 1.00 56.88 79 GLN A O 1
ATOM 613 N N . GLY A 1 80 ? 15.516 3.946 -2.026 1.00 56.19 80 GLY A N 1
ATOM 614 C CA . GLY A 1 80 ? 14.790 2.748 -1.588 1.00 56.19 80 GLY A CA 1
ATOM 615 C C . GLY A 1 80 ? 15.246 1.471 -2.306 1.00 56.19 80 GLY A C 1
ATOM 616 O O . GLY A 1 80 ? 15.345 0.411 -1.679 1.00 56.19 80 GLY A O 1
ATOM 617 N N . GLN A 1 81 ? 15.600 1.574 -3.591 1.00 52.06 81 GLN A N 1
ATOM 618 C CA . GLN A 1 81 ? 16.152 0.462 -4.373 1.00 52.06 81 GLN A CA 1
ATOM 619 C C . GLN A 1 81 ? 17.549 0.047 -3.896 1.00 52.06 81 GLN A C 1
ATOM 621 O O . GLN A 1 81 ? 17.791 -1.146 -3.712 1.00 52.06 81 GLN A O 1
ATOM 626 N N . VAL A 1 82 ? 18.432 1.009 -3.596 1.00 48.06 82 VAL A N 1
ATOM 627 C CA . VAL A 1 82 ? 19.817 0.731 -3.155 1.00 48.06 82 VAL A CA 1
ATOM 628 C C . VAL A 1 82 ? 19.869 -0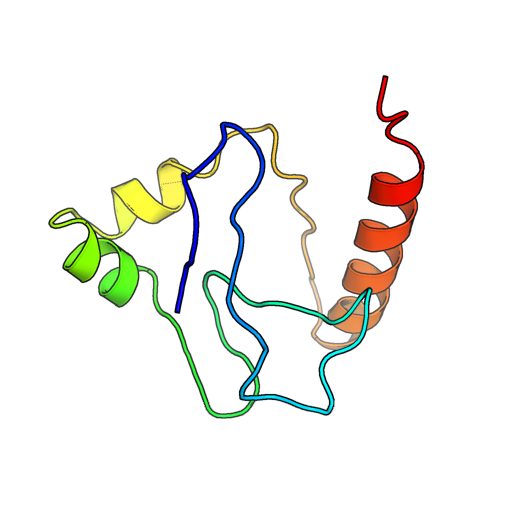.023 -1.818 1.00 48.06 82 VAL A C 1
ATOM 630 O O . VAL A 1 82 ? 20.730 -0.876 -1.623 1.00 48.06 82 VAL A O 1
ATOM 633 N N . LYS A 1 83 ? 18.920 0.215 -0.901 1.00 45.19 83 LYS A N 1
ATOM 634 C CA . LYS A 1 83 ? 18.860 -0.534 0.371 1.00 45.19 83 LYS A CA 1
ATOM 635 C C . LYS A 1 83 ? 18.280 -1.941 0.234 1.00 45.19 83 LYS A C 1
ATOM 637 O O . LYS A 1 83 ? 18.590 -2.803 1.050 1.00 45.19 83 LYS A O 1
ATOM 642 N N . THR A 1 84 ? 17.452 -2.187 -0.780 1.00 47.44 84 THR A N 1
ATOM 643 C CA . THR A 1 84 ? 16.864 -3.517 -1.007 1.00 47.44 84 THR A CA 1
ATOM 644 C C . THR A 1 84 ? 17.883 -4.473 -1.640 1.00 47.44 84 THR A C 1
ATOM 646 O O . THR A 1 84 ? 17.852 -5.667 -1.354 1.00 47.44 84 THR A O 1
ATOM 649 N N . SER A 1 85 ? 18.852 -3.960 -2.411 1.00 42.53 85 SER A N 1
ATOM 650 C CA . SER A 1 85 ? 19.947 -4.761 -2.986 1.00 42.53 85 SER A CA 1
ATOM 651 C C . SER A 1 85 ? 20.985 -5.279 -1.979 1.00 42.53 85 SER A C 1
ATOM 653 O O . SER A 1 85 ? 21.823 -6.094 -2.354 1.00 42.53 85 SER A O 1
ATOM 655 N N . GLU A 1 86 ? 20.944 -4.842 -0.716 1.00 37.34 86 GLU A N 1
ATOM 656 C CA . GLU A 1 86 ? 21.877 -5.284 0.336 1.00 37.34 86 GLU A CA 1
ATOM 657 C C . GLU A 1 86 ? 21.296 -6.356 1.271 1.00 37.34 86 GLU A C 1
ATOM 659 O O . GLU A 1 86 ? 21.972 -6.767 2.213 1.00 37.34 86 GLU A O 1
ATOM 664 N N . ILE A 1 87 ? 20.067 -6.835 1.045 1.00 41.75 87 ILE A N 1
ATOM 665 C CA . ILE A 1 87 ? 19.511 -7.942 1.833 1.00 41.75 87 ILE A CA 1
ATOM 666 C C . ILE A 1 87 ? 19.987 -9.257 1.197 1.00 41.75 87 ILE A C 1
ATOM 668 O O . ILE A 1 87 ? 19.499 -9.610 0.120 1.00 41.75 87 ILE A O 1
ATOM 672 N N . PRO A 1 88 ? 20.921 -10.007 1.817 1.00 30.34 88 PRO A N 1
ATOM 673 C CA . PRO A 1 88 ? 21.270 -11.325 1.323 1.00 30.34 88 PRO A CA 1
ATOM 674 C C . PRO A 1 88 ? 20.052 -12.229 1.511 1.00 30.34 88 PRO A C 1
ATOM 676 O O . PRO A 1 88 ? 19.652 -12.551 2.629 1.00 30.34 88 PRO A O 1
ATOM 679 N N . ILE A 1 89 ? 19.450 -12.618 0.394 1.00 40.03 89 ILE A N 1
ATOM 680 C CA . ILE A 1 89 ? 18.604 -13.805 0.314 1.00 40.03 89 ILE A CA 1
ATOM 681 C C . ILE A 1 89 ? 19.498 -14.997 0.681 1.00 40.03 89 ILE A C 1
ATOM 683 O O . ILE A 1 89 ? 20.353 -15.394 -0.111 1.00 40.03 89 ILE A O 1
ATOM 687 N N . SER A 1 90 ? 19.361 -15.482 1.918 1.00 36.25 90 SER A N 1
ATOM 688 C CA . SER A 1 90 ? 19.919 -16.759 2.380 1.00 36.25 90 SER A CA 1
ATOM 689 C C . SER A 1 90 ? 18.932 -17.891 2.157 1.00 36.25 90 SER A C 1
ATOM 691 O O . SER A 1 90 ? 17.709 -17.631 2.190 1.00 36.25 90 SER A O 1
#

pLDDT: mean 73.16, std 14.33, range [30.34, 89.06]